Protein AF-A0A964YRZ3-F1 (afdb_monomer_lite)

Sequence (134 aa):
MKTKGIYFLWIICSTSFFFAQTQEEEETFVPKTFASTRIICGHSVETLPERTLDFRIEHRFGDMFGVNGGVQNMFGFDNLADIRIALEYGITKNMMVGFGRSKGTNTPYRSLLDGFLKYRVLSQGKESPISLSA

Structure (mmCIF, N/CA/C/O backbone):
data_AF-A0A964YRZ3-F1
#
_entry.id   AF-A0A964YRZ3-F1
#
loop_
_atom_site.group_PDB
_atom_site.id
_atom_site.type_symbol
_atom_site.label_atom_id
_atom_site.label_alt_id
_atom_site.label_comp_id
_atom_site.label_asym_id
_atom_site.label_entity_id
_atom_site.label_seq_id
_atom_site.pdbx_PDB_ins_code
_atom_site.Cartn_x
_atom_site.Cartn_y
_atom_site.Cartn_z
_atom_site.occupancy
_atom_site.B_iso_or_equiv
_atom_site.auth_seq_id
_atom_site.auth_comp_id
_atom_site.auth_asym_id
_atom_site.auth_atom_id
_atom_site.pdbx_PDB_model_num
ATOM 1 N N . MET A 1 1 ? -53.336 0.059 50.734 1.00 51.25 1 MET A N 1
ATOM 2 C CA . MET A 1 1 ? -52.041 0.635 51.174 1.00 51.25 1 MET A CA 1
ATOM 3 C C . MET A 1 1 ? -50.814 0.122 50.387 1.00 51.25 1 MET A C 1
ATOM 5 O O . MET A 1 1 ? -49.704 0.2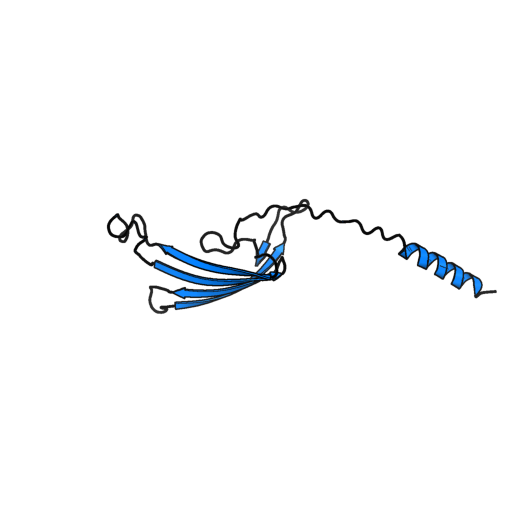95 50.860 1.00 51.25 1 MET A O 1
ATOM 9 N N . LYS A 1 2 ? -50.970 -0.471 49.185 1.00 52.84 2 LYS A N 1
ATOM 10 C CA . LYS A 1 2 ? -49.871 -1.133 48.439 1.00 52.84 2 LYS A CA 1
ATOM 11 C C . LYS A 1 2 ? -49.281 -0.330 47.263 1.00 52.84 2 LYS A C 1
ATOM 13 O O . LYS A 1 2 ? -48.249 -0.711 46.737 1.00 52.84 2 LYS A O 1
ATOM 18 N N . THR A 1 3 ? -49.894 0.781 46.857 1.00 56.62 3 THR A N 1
ATOM 19 C CA . THR A 1 3 ? -49.516 1.513 45.631 1.00 56.62 3 THR A CA 1
ATOM 20 C C . THR A 1 3 ? -48.478 2.619 45.842 1.00 56.62 3 THR A C 1
ATOM 22 O O . THR A 1 3 ? -47.815 3.010 44.891 1.00 56.62 3 THR A O 1
ATOM 25 N N . LYS A 1 4 ? -48.263 3.095 47.078 1.00 53.66 4 LYS A N 1
ATOM 26 C CA . LYS A 1 4 ? -47.321 4.197 47.365 1.00 53.66 4 LYS A CA 1
ATOM 27 C C . LYS A 1 4 ? -45.838 3.791 47.297 1.00 53.66 4 LYS A C 1
ATOM 29 O O . LYS A 1 4 ? -45.004 4.629 46.984 1.00 53.66 4 LYS A O 1
ATOM 34 N N . GLY A 1 5 ? -45.510 2.515 47.526 1.00 57.50 5 GLY A N 1
ATOM 35 C CA . GLY A 1 5 ? -44.127 2.016 47.453 1.00 57.50 5 GLY A CA 1
ATOM 36 C C . GLY A 1 5 ? -43.582 1.888 46.026 1.00 57.50 5 GLY A C 1
ATOM 37 O O . GLY A 1 5 ? -42.378 1.987 45.817 1.00 57.50 5 GLY A O 1
ATOM 38 N N . ILE A 1 6 ? -44.464 1.732 45.033 1.00 63.25 6 ILE A N 1
ATOM 39 C CA . ILE A 1 6 ? -44.067 1.530 43.633 1.00 63.25 6 ILE A CA 1
ATOM 40 C C . ILE A 1 6 ? -43.567 2.828 42.988 1.00 63.25 6 ILE A C 1
ATOM 42 O O . ILE A 1 6 ? -42.582 2.810 42.258 1.00 63.25 6 ILE A O 1
ATOM 46 N N . TYR A 1 7 ? -44.176 3.965 43.335 1.00 61.47 7 TYR A N 1
ATOM 47 C CA . TYR A 1 7 ? -43.728 5.280 42.868 1.00 61.47 7 TYR A CA 1
ATOM 48 C C . TYR A 1 7 ? -42.393 5.690 43.502 1.00 61.47 7 TYR A C 1
ATOM 50 O O . TYR A 1 7 ? -41.564 6.309 42.843 1.00 61.47 7 TYR A O 1
ATOM 58 N N . PHE A 1 8 ? -42.150 5.291 44.754 1.00 63.06 8 PHE A N 1
ATOM 59 C CA . PHE A 1 8 ? -40.880 5.536 45.439 1.00 63.06 8 PHE A CA 1
ATOM 60 C C . PHE A 1 8 ? -39.722 4.744 44.805 1.00 63.06 8 PHE A C 1
ATOM 62 O O . PHE A 1 8 ? -38.642 5.290 44.596 1.00 63.06 8 PHE A O 1
ATOM 69 N N . LEU A 1 9 ? -39.972 3.490 44.406 1.00 59.97 9 LEU A N 1
ATOM 70 C CA . LEU A 1 9 ? -38.997 2.658 43.692 1.00 59.97 9 LEU A CA 1
ATOM 71 C C . LEU A 1 9 ? -38.687 3.198 42.281 1.00 59.97 9 LEU A C 1
ATOM 73 O O . LEU A 1 9 ? -37.545 3.138 41.833 1.00 59.97 9 LEU A O 1
ATOM 77 N N . TRP A 1 10 ? -39.685 3.774 41.601 1.00 60.31 10 TRP A N 1
ATOM 78 C CA . TRP A 1 10 ? -39.511 4.406 40.287 1.00 60.31 10 TRP A CA 1
ATOM 79 C C . TRP A 1 10 ? -38.662 5.684 40.355 1.00 60.31 10 TRP A C 1
ATOM 81 O O . TRP A 1 10 ? -37.799 5.901 39.507 1.00 60.31 10 TRP A O 1
ATOM 91 N N . ILE A 1 11 ? -38.846 6.492 41.404 1.00 63.84 11 ILE A N 1
ATOM 92 C CA . ILE A 1 11 ? -38.055 7.710 41.630 1.00 63.84 11 ILE A CA 1
ATOM 93 C C . ILE A 1 11 ? -36.586 7.363 41.918 1.00 63.84 11 ILE A C 1
ATOM 95 O O . ILE A 1 11 ? -35.698 7.980 41.334 1.00 63.84 11 ILE A O 1
ATOM 99 N N . ILE A 1 12 ? -36.321 6.328 42.724 1.00 61.66 12 ILE A N 1
ATOM 100 C CA . ILE A 1 12 ? -34.955 5.860 43.029 1.00 61.66 12 ILE A CA 1
ATOM 101 C C . ILE A 1 12 ? -34.259 5.264 41.793 1.00 61.66 12 ILE A C 1
ATOM 103 O O . ILE A 1 12 ? -33.060 5.449 41.616 1.00 61.66 12 ILE A O 1
ATOM 107 N N . CYS A 1 13 ? -34.993 4.591 40.904 1.00 55.75 13 CYS A N 1
ATOM 108 C CA . CYS A 1 13 ? -34.421 4.045 39.670 1.00 55.75 13 CYS A CA 1
ATOM 109 C C . CYS A 1 13 ? -34.094 5.147 38.641 1.00 55.75 13 CYS A C 1
ATOM 111 O O . CYS A 1 13 ? -33.109 5.047 37.911 1.00 55.75 13 CYS A O 1
ATOM 113 N N . SER A 1 14 ? -34.875 6.235 38.623 1.00 53.16 14 SER A N 1
ATOM 114 C CA . SER A 1 14 ? -34.648 7.363 37.707 1.00 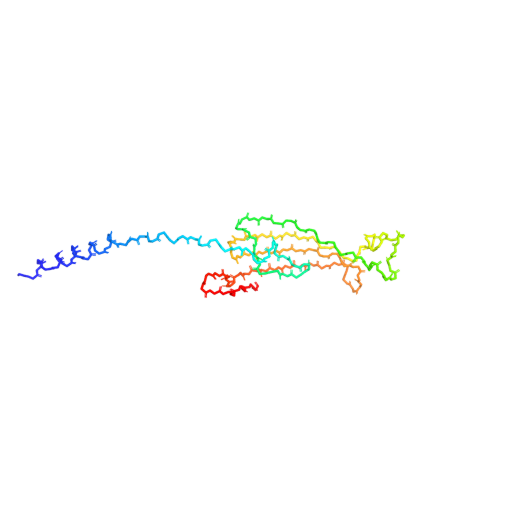53.16 14 SER A CA 1
ATOM 115 C C . SER A 1 14 ? -33.391 8.182 38.035 1.00 53.16 14 SER A C 1
ATOM 117 O O . SER A 1 14 ? -32.731 8.682 37.126 1.00 53.16 14 SER A O 1
ATOM 119 N N . THR A 1 15 ? -33.009 8.283 39.314 1.00 53.34 15 THR A N 1
ATOM 120 C CA . THR A 1 15 ? -31.826 9.049 39.743 1.00 53.34 15 THR A CA 1
ATOM 121 C C . THR A 1 15 ? -30.512 8.300 39.519 1.00 53.34 15 THR A C 1
ATOM 123 O O . THR A 1 15 ? -29.482 8.942 39.324 1.00 53.34 15 THR A O 1
ATOM 126 N N . SER A 1 16 ? -30.531 6.962 39.453 1.00 49.91 16 SER A N 1
ATOM 127 C CA . SER A 1 16 ? -29.352 6.159 39.089 1.00 49.91 16 SER A CA 1
ATOM 128 C C . SER A 1 16 ? -28.961 6.288 37.613 1.00 49.91 16 SER A C 1
ATOM 130 O O . SER A 1 16 ? -27.799 6.081 37.278 1.00 49.91 16 SER A O 1
ATOM 132 N N . PHE A 1 17 ? -29.890 6.680 36.734 1.00 50.06 17 PHE A N 1
ATOM 133 C CA . PHE A 1 17 ? -29.597 6.928 35.317 1.00 50.06 17 PHE A CA 1
ATOM 134 C C . PHE A 1 17 ? -28.893 8.271 35.063 1.00 50.06 17 PHE A C 1
ATOM 136 O O . PHE A 1 17 ? -28.264 8.439 34.023 1.00 50.06 17 PHE A O 1
ATOM 143 N N . PHE A 1 18 ? -28.965 9.218 36.005 1.00 48.50 18 PHE A N 1
ATOM 144 C CA . PHE A 1 18 ? -28.396 10.563 35.849 1.00 48.50 18 PHE A CA 1
ATOM 145 C C . PHE A 1 18 ? -26.918 10.680 36.267 1.00 48.50 18 PHE A C 1
ATOM 147 O O . PHE A 1 18 ? -26.310 11.724 36.052 1.00 48.50 18 PHE A O 1
ATOM 154 N N . PHE A 1 19 ? -26.332 9.619 36.836 1.00 48.25 19 PHE A N 1
ATOM 155 C CA . PHE A 1 19 ? -24.934 9.572 37.293 1.00 48.25 19 PHE A CA 1
ATOM 156 C C . PHE A 1 19 ? -24.045 8.639 36.454 1.00 48.25 19 PHE A C 1
ATOM 158 O O . PHE A 1 19 ? -23.033 8.133 36.934 1.00 48.25 19 PHE A O 1
ATOM 165 N N . ALA A 1 20 ? -24.380 8.423 35.182 1.00 53.31 20 ALA A N 1
ATOM 166 C CA . ALA A 1 20 ? -23.394 7.924 34.233 1.00 53.31 20 ALA A CA 1
ATOM 167 C C . ALA A 1 20 ? -22.447 9.086 33.888 1.00 53.31 20 ALA A C 1
ATOM 169 O O . ALA A 1 20 ? -22.713 9.859 32.971 1.00 53.31 20 ALA A O 1
ATOM 170 N N . GLN A 1 21 ? -21.367 9.259 34.659 1.00 52.41 21 GLN A N 1
ATOM 171 C CA . GLN A 1 21 ? -20.242 10.065 34.190 1.00 52.41 21 GLN A CA 1
ATOM 172 C C . GLN A 1 21 ? -19.724 9.407 32.913 1.00 52.41 21 GLN A C 1
ATOM 174 O O . GLN A 1 21 ? -19.155 8.317 32.959 1.00 52.41 21 GLN A O 1
ATOM 179 N N . THR A 1 22 ? -19.936 10.060 31.775 1.00 49.00 22 THR A N 1
ATOM 180 C CA . THR A 1 22 ? -19.205 9.762 30.549 1.00 49.00 22 THR A CA 1
ATOM 181 C C . THR A 1 22 ? -17.734 10.027 30.860 1.00 49.00 22 THR A C 1
ATOM 183 O O . THR A 1 22 ? -17.317 11.181 30.924 1.00 49.00 22 THR A O 1
ATOM 186 N N . GLN A 1 23 ? -16.960 8.984 31.165 1.00 54.19 23 GLN A N 1
ATOM 187 C CA . GLN A 1 23 ? -15.508 9.102 31.153 1.00 54.19 23 GLN A CA 1
ATOM 188 C C . GLN A 1 23 ? -15.128 9.427 29.711 1.00 54.19 23 GLN A C 1
ATOM 190 O O . GLN A 1 23 ? -15.359 8.620 28.813 1.00 54.19 23 GLN A O 1
ATOM 195 N N . GLU A 1 24 ? -14.604 10.629 29.482 1.00 56.38 24 GLU A N 1
ATOM 196 C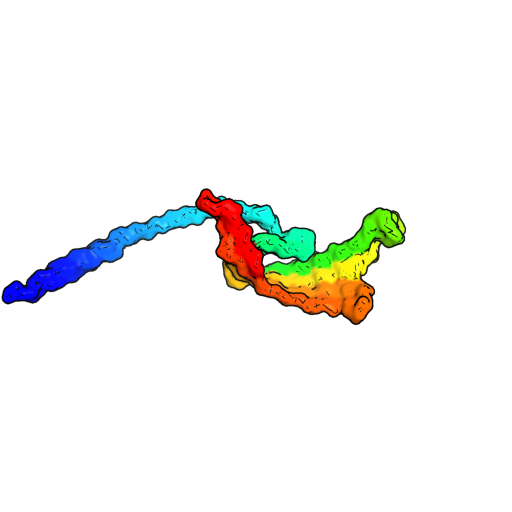 CA . GLU A 1 24 ? -13.846 10.908 28.271 1.00 56.38 24 GLU A CA 1
ATOM 197 C C . GLU A 1 24 ? -12.635 9.972 28.309 1.00 56.38 24 GLU A C 1
ATOM 199 O O . GLU A 1 24 ? -11.682 10.196 29.055 1.00 56.38 24 GLU A O 1
ATOM 204 N N . GLU A 1 25 ? -12.711 8.855 27.583 1.00 59.72 25 GLU A N 1
ATOM 205 C CA . GLU A 1 25 ? -11.523 8.079 27.256 1.00 59.72 25 GLU A CA 1
ATOM 206 C C . GLU A 1 25 ? -10.611 9.012 26.462 1.00 59.72 25 GLU A C 1
ATOM 208 O O . GLU A 1 25 ? -10.872 9.313 25.297 1.00 59.72 25 GLU A O 1
ATOM 213 N N . GLU A 1 26 ? -9.555 9.514 27.105 1.00 57.84 26 GLU A N 1
ATOM 214 C CA . GLU A 1 26 ? -8.437 10.108 26.385 1.00 57.84 26 GLU A CA 1
ATOM 215 C C . GLU A 1 26 ? -7.940 9.049 25.398 1.00 57.84 26 GLU A C 1
ATOM 217 O O . GLU A 1 26 ? -7.342 8.046 25.800 1.00 57.84 26 GLU A O 1
ATOM 222 N N . GLU A 1 27 ? -8.217 9.241 24.103 1.00 59.84 27 GLU A N 1
ATOM 223 C CA . GLU A 1 27 ? -7.655 8.399 23.052 1.00 59.84 27 GLU A CA 1
ATOM 224 C C . GLU A 1 27 ? -6.131 8.513 23.147 1.00 59.84 27 GLU A C 1
ATOM 226 O O . GLU A 1 27 ? -5.517 9.484 22.698 1.00 59.84 27 GLU A O 1
ATOM 231 N N . THR A 1 28 ? -5.500 7.524 23.780 1.00 66.06 28 THR A N 1
ATOM 232 C CA . THR A 1 28 ? -4.048 7.492 23.892 1.00 66.06 28 THR A CA 1
ATOM 233 C C . THR A 1 28 ? -3.477 7.418 22.485 1.00 66.06 28 THR A C 1
ATOM 235 O O . THR A 1 28 ? -3.723 6.447 21.768 1.00 66.06 28 THR A O 1
ATOM 238 N N . PHE A 1 29 ? -2.719 8.438 22.083 1.00 69.31 29 PHE A N 1
ATOM 239 C CA . PHE A 1 29 ? -2.056 8.457 20.787 1.00 69.31 29 PHE A CA 1
ATOM 240 C C . PHE A 1 29 ? -1.061 7.294 20.701 1.00 69.31 29 PHE A C 1
ATOM 242 O O . PHE A 1 29 ? -0.002 7.316 21.331 1.00 69.31 29 PHE A O 1
ATOM 249 N N . VAL A 1 30 ? -1.402 6.270 19.918 1.00 75.81 30 VAL A N 1
ATOM 250 C CA . VAL A 1 30 ? -0.484 5.178 19.589 1.00 75.81 30 VAL A CA 1
ATOM 251 C C . VAL A 1 30 ? 0.155 5.492 18.236 1.00 75.81 30 VAL A C 1
ATOM 253 O O . VAL A 1 30 ? -0.567 5.639 17.244 1.00 75.81 30 VAL A O 1
ATOM 256 N N . PRO A 1 31 ? 1.492 5.613 18.156 1.00 80.50 31 PRO A N 1
ATOM 257 C CA . PRO A 1 31 ? 2.162 5.846 16.886 1.00 80.50 31 PRO A CA 1
ATOM 258 C C . PRO A 1 31 ? 1.985 4.641 15.956 1.00 80.50 31 PRO A C 1
ATOM 260 O O . PRO A 1 31 ? 1.980 3.490 16.393 1.00 80.50 31 PRO A O 1
ATOM 263 N N . LYS A 1 32 ? 1.882 4.910 14.652 1.00 85.75 32 LYS A N 1
ATOM 264 C CA . LYS A 1 32 ? 1.843 3.858 13.631 1.00 85.75 32 LYS A CA 1
ATOM 265 C C . LYS A 1 32 ? 3.150 3.071 13.623 1.00 85.75 32 LYS A C 1
ATOM 267 O O . LYS A 1 32 ? 4.226 3.665 13.705 1.00 85.75 32 LYS A O 1
ATOM 272 N N . THR A 1 33 ? 3.061 1.753 13.455 1.00 90.75 33 THR A N 1
ATOM 273 C CA . THR A 1 33 ? 4.244 0.885 13.344 1.00 90.75 33 THR A CA 1
ATOM 274 C C . THR A 1 33 ? 4.967 1.132 12.023 1.00 90.75 33 THR A C 1
ATOM 276 O O . THR A 1 33 ? 6.196 1.140 11.970 1.00 90.75 33 THR A O 1
ATOM 279 N N . PHE A 1 34 ? 4.206 1.366 10.950 1.00 92.94 34 PHE A N 1
ATOM 280 C CA . PHE A 1 34 ? 4.744 1.673 9.627 1.00 92.94 34 PHE A CA 1
ATOM 281 C C . PHE A 1 34 ? 4.190 2.995 9.098 1.00 92.94 34 PHE A C 1
ATOM 283 O O . PHE A 1 34 ? 3.054 3.377 9.364 1.00 92.94 34 PHE A O 1
ATOM 290 N N . ALA A 1 35 ? 4.980 3.689 8.281 1.00 90.62 35 ALA A N 1
ATOM 291 C CA . ALA A 1 35 ? 4.544 4.939 7.662 1.00 90.62 35 ALA A CA 1
ATOM 292 C C . ALA A 1 35 ? 3.493 4.731 6.549 1.00 90.62 35 ALA A C 1
ATOM 294 O O . ALA A 1 35 ? 2.782 5.667 6.192 1.00 90.62 35 ALA A O 1
ATOM 295 N N . SER A 1 36 ? 3.392 3.520 5.985 1.00 92.56 36 SER A N 1
ATOM 296 C CA . SER A 1 36 ? 2.516 3.207 4.848 1.00 92.56 36 SER A CA 1
ATOM 297 C C . SER A 1 36 ? 1.817 1.852 5.003 1.00 92.56 36 SER A C 1
ATOM 299 O O . SER A 1 36 ? 2.214 1.024 5.824 1.00 92.56 36 SER A O 1
ATOM 301 N N . THR A 1 37 ? 0.798 1.599 4.176 1.00 94.25 37 THR A N 1
ATOM 302 C CA . THR A 1 37 ? 0.038 0.331 4.099 1.00 94.25 37 THR A CA 1
ATOM 303 C C . THR A 1 37 ? 0.825 -0.821 3.460 1.00 94.25 37 THR A C 1
ATOM 305 O O . THR A 1 37 ? 0.355 -1.969 3.437 1.00 94.25 37 THR A O 1
ATOM 308 N N . ARG A 1 38 ? 2.028 -0.517 2.950 1.00 92.44 38 ARG A N 1
ATOM 309 C CA . ARG A 1 38 ? 2.932 -1.414 2.227 1.00 92.44 38 ARG A CA 1
ATOM 310 C C . ARG A 1 38 ? 4.354 -1.350 2.782 1.00 92.44 38 ARG A C 1
ATOM 312 O O . ARG A 1 38 ? 4.827 -0.278 3.154 1.00 92.44 38 ARG A O 1
ATOM 319 N N . ILE A 1 39 ? 5.040 -2.491 2.767 1.00 92.81 39 ILE A N 1
ATOM 320 C CA . ILE A 1 39 ? 6.482 -2.611 3.028 1.00 92.81 39 ILE A CA 1
ATOM 321 C C . ILE A 1 39 ? 7.092 -3.277 1.805 1.00 92.81 39 ILE A C 1
ATOM 323 O O . ILE A 1 39 ? 6.859 -4.464 1.567 1.00 92.81 39 ILE A O 1
ATOM 327 N N . ILE A 1 40 ? 7.855 -2.511 1.024 1.00 87.94 40 ILE A N 1
ATOM 328 C CA . ILE A 1 40 ? 8.368 -2.932 -0.285 1.00 87.94 40 ILE A CA 1
ATOM 329 C C . ILE A 1 40 ? 7.190 -3.338 -1.189 1.00 87.94 40 ILE A C 1
ATOM 331 O O . ILE A 1 40 ? 6.559 -2.472 -1.786 1.00 87.94 40 ILE A O 1
ATOM 335 N N . CYS A 1 41 ? 6.838 -4.625 -1.233 1.00 84.00 41 CYS A N 1
ATOM 336 C CA . CYS A 1 41 ? 5.714 -5.151 -2.013 1.00 84.00 41 CYS A CA 1
ATOM 337 C C . CYS A 1 41 ? 4.662 -5.885 -1.167 1.00 84.00 41 CYS A C 1
ATOM 339 O O . CYS A 1 41 ? 3.623 -6.293 -1.684 1.00 84.00 41 CYS A O 1
ATOM 341 N N . GLY A 1 42 ? 4.930 -6.082 0.124 1.00 89.69 42 GLY A N 1
ATOM 342 C CA . GLY A 1 42 ? 4.024 -6.747 1.055 1.00 89.69 42 GLY A CA 1
ATOM 343 C C . GLY A 1 42 ? 3.053 -5.772 1.712 1.00 89.69 42 GLY A C 1
ATOM 344 O O . GLY A 1 42 ? 3.272 -4.560 1.720 1.00 89.69 42 GLY A O 1
ATOM 345 N N . HIS A 1 43 ? 1.980 -6.304 2.291 1.00 94.06 43 HIS A N 1
ATOM 346 C CA . HIS A 1 43 ? 1.085 -5.534 3.150 1.00 94.06 43 HIS A CA 1
ATOM 347 C C . HIS A 1 43 ? 1.733 -5.295 4.522 1.00 94.06 43 HIS A C 1
ATOM 349 O O . HIS A 1 43 ? 2.295 -6.212 5.112 1.00 94.06 43 HIS A O 1
ATOM 355 N N . SER A 1 44 ? 1.633 -4.067 5.033 1.00 95.19 44 SER A N 1
ATOM 356 C CA . SER A 1 44 ? 1.931 -3.756 6.436 1.00 95.19 44 SER A CA 1
ATOM 357 C C . SER A 1 44 ? 0.701 -3.991 7.325 1.00 95.19 44 SER A C 1
ATOM 359 O O . SER A 1 44 ? -0.392 -4.243 6.810 1.00 95.19 44 SER A O 1
ATOM 361 N N . VAL A 1 45 ? 0.852 -3.829 8.643 1.00 94.88 45 VAL A N 1
ATOM 362 C CA . VAL A 1 45 ? -0.274 -3.857 9.603 1.00 94.88 45 VAL A CA 1
ATOM 363 C C . VAL A 1 45 ? -1.157 -2.602 9.568 1.00 94.88 45 VAL A C 1
ATOM 365 O O . VAL A 1 45 ? -2.182 -2.518 10.245 1.00 94.88 45 VAL A O 1
ATOM 368 N N . GLU A 1 46 ? -0.773 -1.607 8.771 1.00 95.00 46 GLU A N 1
ATOM 369 C CA . GLU A 1 46 ? -1.485 -0.342 8.678 1.00 95.00 46 GLU A CA 1
ATOM 370 C C . GLU A 1 46 ? -2.610 -0.392 7.639 1.00 95.00 46 GLU A C 1
ATOM 372 O O . GLU A 1 46 ? -2.511 -1.035 6.582 1.00 95.00 46 GLU A O 1
ATOM 377 N N . THR A 1 47 ? -3.668 0.360 7.935 1.00 95.75 47 THR A N 1
ATOM 378 C CA . THR A 1 47 ? -4.774 0.663 7.025 1.00 95.75 47 THR A CA 1
ATOM 379 C C . THR A 1 47 ? -4.775 2.147 6.692 1.00 95.75 47 THR A C 1
ATOM 381 O O . THR A 1 47 ? -4.239 2.976 7.438 1.00 95.75 47 THR A O 1
ATOM 384 N N . LEU A 1 48 ? -5.398 2.489 5.567 1.00 95.94 48 LEU A N 1
ATOM 385 C CA . LEU A 1 48 ? -5.667 3.882 5.239 1.00 95.94 48 LEU A CA 1
ATOM 386 C C . LEU A 1 48 ? -6.616 4.510 6.272 1.00 95.94 48 LEU A C 1
ATOM 388 O O . LEU A 1 48 ? -7.451 3.798 6.839 1.00 95.94 48 LEU A O 1
ATOM 392 N N . PRO A 1 49 ? -6.506 5.830 6.512 1.00 93.62 49 PRO A N 1
ATOM 393 C CA . PRO A 1 49 ? -7.519 6.563 7.254 1.00 93.62 49 PRO A CA 1
ATOM 394 C C . PRO A 1 49 ? -8.887 6.434 6.582 1.00 93.62 49 PRO A C 1
ATOM 396 O O . PRO A 1 49 ? -8.993 6.254 5.365 1.00 93.62 49 PRO A O 1
ATOM 399 N N . GLU A 1 50 ? -9.939 6.558 7.384 1.00 95.88 50 GLU A N 1
ATOM 400 C CA . GLU A 1 50 ? -11.309 6.517 6.890 1.00 95.88 50 GLU A CA 1
ATOM 401 C C . GLU A 1 50 ? -11.531 7.537 5.763 1.00 95.88 50 GLU A C 1
ATOM 403 O O . GLU A 1 50 ? -11.057 8.674 5.813 1.00 95.88 50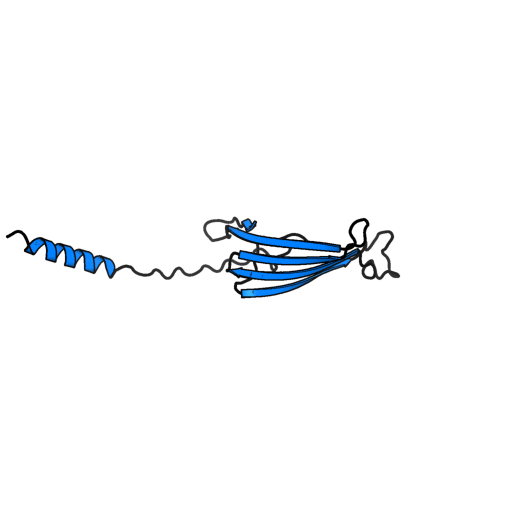 GLU A O 1
ATOM 408 N N . ARG A 1 51 ? -12.241 7.097 4.721 1.00 96.31 51 ARG A N 1
ATOM 409 C CA . ARG A 1 51 ? -12.615 7.867 3.530 1.00 96.31 51 ARG A CA 1
ATOM 410 C C . ARG A 1 51 ? -11.438 8.435 2.735 1.00 96.31 51 ARG A C 1
ATOM 412 O O . ARG A 1 51 ? -11.620 9.366 1.953 1.00 96.31 51 ARG A O 1
ATOM 419 N N . THR A 1 52 ? -10.252 7.849 2.879 1.00 96.56 52 THR A N 1
ATOM 420 C CA . THR A 1 52 ? -9.061 8.221 2.104 1.00 96.56 52 THR A CA 1
ATOM 421 C C . THR A 1 52 ? -8.868 7.289 0.913 1.00 96.56 52 THR A C 1
ATOM 423 O O . THR A 1 52 ? -8.868 6.070 1.079 1.00 96.56 52 THR A O 1
ATOM 426 N N . LEU A 1 53 ? -8.661 7.864 -0.274 1.00 96.62 53 LEU A N 1
ATOM 427 C CA . LEU A 1 53 ? -8.231 7.148 -1.475 1.00 96.62 53 LEU A CA 1
ATOM 428 C C . LEU A 1 53 ? -6.721 7.335 -1.669 1.00 96.62 53 LEU A C 1
ATOM 430 O O . LEU A 1 53 ? -6.246 8.465 -1.742 1.00 96.62 53 LEU A O 1
ATOM 434 N N . ASP A 1 54 ? -5.989 6.234 -1.782 1.00 96.31 54 ASP A N 1
ATOM 435 C CA . ASP A 1 54 ? -4.568 6.194 -2.120 1.00 96.31 54 ASP A CA 1
ATOM 436 C C . ASP A 1 54 ? -4.409 5.652 -3.548 1.00 96.31 54 ASP A C 1
ATOM 438 O O . ASP A 1 54 ? -4.847 4.540 -3.861 1.00 96.31 54 ASP A O 1
ATOM 442 N N . PHE A 1 55 ? -3.808 6.454 -4.428 1.00 96.00 55 PHE A N 1
ATOM 443 C CA . PHE A 1 55 ? -3.431 6.034 -5.774 1.00 96.00 55 PHE A CA 1
ATOM 444 C C . PHE A 1 55 ? -1.943 5.707 -5.796 1.00 96.00 55 PHE A C 1
ATOM 446 O O . PHE A 1 55 ? -1.091 6.581 -5.630 1.00 96.00 55 PHE A O 1
ATOM 453 N N . ARG A 1 56 ? -1.635 4.434 -6.035 1.00 92.88 56 ARG A N 1
ATOM 454 C CA . ARG A 1 56 ? -0.298 3.879 -5.863 1.00 92.88 56 ARG A CA 1
ATOM 455 C C . ARG A 1 56 ? 0.252 3.350 -7.176 1.00 92.88 56 ARG A C 1
ATOM 457 O O . ARG A 1 56 ? -0.386 2.538 -7.844 1.00 92.88 56 ARG A O 1
ATOM 464 N N . ILE A 1 57 ? 1.474 3.761 -7.501 1.00 92.06 57 ILE A N 1
ATOM 465 C CA . ILE A 1 57 ? 2.260 3.212 -8.607 1.00 92.06 57 ILE A CA 1
ATOM 466 C C . ILE A 1 57 ? 3.517 2.579 -8.014 1.00 92.06 57 ILE A C 1
ATOM 468 O O . ILE A 1 57 ? 4.352 3.267 -7.432 1.00 92.06 57 ILE A O 1
ATOM 472 N N . GLU A 1 58 ? 3.643 1.264 -8.151 1.00 90.25 58 GLU A N 1
ATOM 473 C CA . GLU A 1 58 ? 4.824 0.505 -7.748 1.00 90.25 58 GLU A CA 1
ATOM 474 C C . GLU A 1 58 ? 5.617 0.148 -9.001 1.00 90.25 58 GLU A C 1
ATOM 476 O O . GLU A 1 58 ? 5.098 -0.493 -9.916 1.00 90.25 58 GLU A O 1
ATOM 481 N N . HIS A 1 59 ? 6.879 0.559 -9.034 1.00 87.25 59 HIS A N 1
ATOM 482 C CA . HIS A 1 59 ? 7.810 0.221 -10.099 1.00 87.25 59 HIS A CA 1
ATOM 483 C C . HIS A 1 59 ? 8.872 -0.718 -9.532 1.00 87.25 59 HIS A C 1
ATOM 485 O O . HIS A 1 59 ? 9.536 -0.381 -8.550 1.00 87.25 59 HIS A O 1
ATOM 491 N N . ARG A 1 60 ? 9.034 -1.894 -10.141 1.00 84.81 60 ARG A N 1
ATOM 492 C CA . ARG A 1 60 ? 10.138 -2.807 -9.836 1.00 84.81 60 ARG A CA 1
ATOM 493 C C . ARG A 1 60 ? 11.216 -2.659 -10.894 1.00 84.81 60 ARG A C 1
ATOM 495 O O . ARG A 1 60 ? 10.968 -2.927 -12.067 1.00 84.81 60 ARG A O 1
ATOM 502 N N . PHE A 1 61 ? 12.384 -2.213 -10.456 1.00 85.19 61 PHE A N 1
ATOM 503 C CA . PHE A 1 61 ? 13.555 -2.082 -11.310 1.00 85.19 61 PHE A CA 1
ATOM 504 C C . PHE A 1 61 ? 14.273 -3.424 -11.460 1.00 85.19 61 PHE A C 1
ATOM 506 O O . PHE A 1 61 ? 14.133 -4.314 -10.612 1.00 85.19 61 PHE A O 1
ATOM 513 N N . GLY A 1 62 ? 15.012 -3.560 -12.559 1.00 80.25 62 GLY A N 1
ATOM 514 C CA . GLY A 1 62 ? 15.862 -4.713 -12.833 1.00 80.25 62 GLY A CA 1
ATOM 515 C C . GLY A 1 62 ? 17.035 -4.842 -11.859 1.00 80.25 62 GLY A C 1
ATOM 516 O O . GLY A 1 62 ? 17.192 -4.072 -10.910 1.00 80.25 62 GLY A O 1
ATOM 517 N N . ASP A 1 63 ? 17.882 -5.841 -12.091 1.00 83.38 63 ASP A N 1
ATOM 518 C CA . ASP A 1 63 ? 19.059 -6.062 -11.259 1.00 83.38 63 ASP A CA 1
ATOM 519 C C . ASP A 1 63 ? 20.081 -4.918 -11.395 1.00 83.38 63 ASP A C 1
ATOM 521 O O . ASP A 1 63 ? 20.466 -4.502 -12.482 1.00 83.38 63 ASP A O 1
ATOM 525 N N . MET A 1 64 ? 20.567 -4.400 -10.264 1.00 82.12 64 MET A N 1
ATOM 526 C CA . MET A 1 64 ? 21.576 -3.333 -10.296 1.00 82.12 64 MET A CA 1
ATOM 527 C C . MET A 1 64 ? 22.966 -3.856 -10.692 1.00 82.12 64 MET A C 1
ATOM 529 O O . MET A 1 64 ? 23.715 -3.168 -11.388 1.00 82.12 64 MET A O 1
ATOM 533 N N . PHE A 1 65 ? 23.304 -5.074 -10.249 1.00 83.38 65 PHE A N 1
ATOM 534 C CA . PHE A 1 65 ? 24.632 -5.694 -10.383 1.00 83.38 65 PHE A CA 1
ATOM 535 C C . PHE A 1 65 ? 24.636 -6.996 -11.197 1.00 83.38 65 PHE A C 1
ATOM 537 O O . PHE A 1 65 ? 25.638 -7.708 -11.194 1.00 83.38 65 PHE A O 1
ATOM 544 N N . GLY A 1 66 ? 23.522 -7.351 -11.836 1.00 77.62 66 GLY A N 1
ATOM 545 C CA . GLY A 1 66 ? 23.443 -8.564 -12.645 1.00 77.62 66 GLY A CA 1
ATOM 546 C C . GLY A 1 66 ? 23.509 -8.274 -14.141 1.00 77.62 66 GLY A C 1
ATOM 547 O O . GLY A 1 66 ? 24.066 -7.263 -14.569 1.00 77.62 66 GLY A O 1
ATOM 548 N N . VAL A 1 67 ? 22.979 -9.192 -14.946 1.00 78.19 67 VAL A N 1
ATOM 549 C CA . VAL A 1 67 ? 23.169 -9.205 -16.409 1.00 78.19 67 VAL A CA 1
ATOM 550 C C . VAL A 1 67 ? 22.513 -7.995 -17.077 1.00 78.19 67 VAL A C 1
ATOM 552 O O . VAL A 1 67 ? 22.994 -7.528 -18.107 1.00 78.19 67 VAL A O 1
ATOM 555 N N . ASN A 1 68 ? 21.450 -7.462 -16.474 1.00 70.94 68 ASN A N 1
ATOM 556 C CA . ASN A 1 68 ? 20.734 -6.297 -16.972 1.00 70.94 68 ASN A CA 1
ATOM 557 C C . ASN A 1 68 ? 21.127 -4.989 -16.253 1.00 70.94 68 ASN A C 1
ATOM 559 O O . ASN A 1 68 ? 20.517 -3.949 -16.513 1.00 70.94 68 ASN A O 1
ATOM 563 N N . GLY A 1 69 ? 22.158 -5.016 -15.402 1.00 78.62 69 GLY A N 1
ATOM 564 C CA . GLY A 1 69 ? 22.661 -3.864 -14.655 1.00 78.62 69 GLY A CA 1
ATOM 565 C C . GLY A 1 69 ? 23.693 -3.015 -15.409 1.00 78.62 69 GLY A C 1
ATOM 566 O O . GLY A 1 69 ? 23.885 -3.129 -16.618 1.00 78.62 69 GLY A O 1
ATOM 567 N N . GLY A 1 70 ? 24.388 -2.145 -14.669 1.00 82.56 70 GLY A N 1
ATOM 568 C CA . GLY A 1 70 ? 25.461 -1.289 -15.195 1.00 82.56 70 GLY A CA 1
ATOM 569 C C . GLY A 1 70 ? 25.005 0.048 -15.795 1.00 82.56 70 GLY A C 1
ATOM 570 O O . GLY A 1 70 ? 23.821 0.299 -16.000 1.00 82.56 70 GLY A O 1
ATOM 571 N N . VAL A 1 71 ? 25.970 0.936 -16.066 1.00 84.50 71 VAL A N 1
ATOM 572 C CA . VAL A 1 71 ? 25.722 2.344 -16.446 1.00 84.50 71 VAL A CA 1
ATOM 573 C C . VAL A 1 71 ? 24.857 2.477 -17.705 1.00 84.50 71 VAL A C 1
ATOM 575 O O . VAL A 1 71 ? 24.037 3.387 -17.777 1.00 84.50 71 VAL A O 1
ATOM 578 N N . GLN A 1 72 ? 24.998 1.563 -18.672 1.00 84.06 72 GLN A N 1
ATOM 579 C CA . GLN A 1 72 ? 24.237 1.614 -19.926 1.00 84.06 72 GLN A CA 1
ATOM 580 C C . GLN A 1 72 ? 22.734 1.370 -19.739 1.00 84.06 72 GLN A C 1
ATOM 582 O O . GLN A 1 72 ? 21.948 1.995 -20.436 1.00 84.06 72 GLN A O 1
ATOM 587 N N . ASN A 1 73 ? 22.339 0.550 -18.760 1.00 81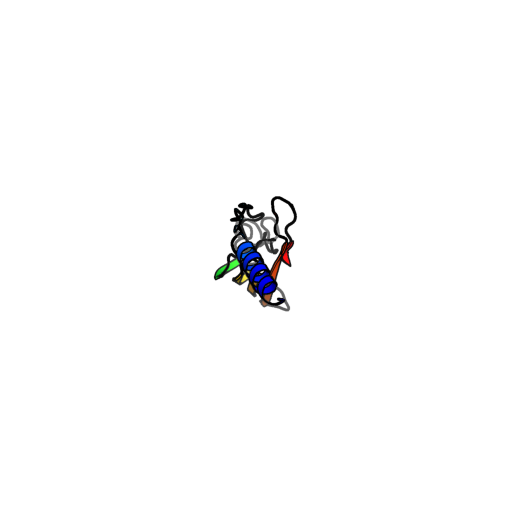.25 73 ASN A N 1
ATOM 588 C CA . ASN A 1 73 ? 20.934 0.305 -18.406 1.00 81.25 73 ASN A CA 1
ATOM 589 C C . ASN A 1 73 ? 20.515 1.108 -17.162 1.00 81.25 73 ASN A C 1
ATOM 591 O O . ASN A 1 73 ? 19.614 0.707 -16.419 1.00 81.25 73 ASN A O 1
ATOM 595 N N . MET A 1 74 ? 21.239 2.196 -16.870 1.00 86.75 74 MET A N 1
ATOM 596 C CA . MET A 1 74 ? 21.078 3.015 -15.668 1.00 86.75 74 MET A CA 1
ATOM 597 C C . MET A 1 74 ? 21.017 2.186 -14.373 1.00 86.75 74 MET A C 1
ATOM 599 O O . MET A 1 74 ? 20.167 2.430 -13.533 1.00 86.75 74 MET A O 1
ATOM 603 N N . PHE A 1 75 ? 21.881 1.184 -14.193 1.00 85.81 75 PHE A N 1
ATOM 604 C CA . PHE A 1 75 ? 21.871 0.275 -13.033 1.00 85.81 75 PHE A CA 1
ATOM 605 C C . PHE A 1 75 ? 20.527 -0.444 -12.821 1.00 85.81 75 PHE A C 1
ATOM 607 O O . PHE A 1 75 ? 20.071 -0.591 -11.691 1.00 85.81 75 PHE A O 1
ATOM 614 N N . GLY A 1 76 ? 19.874 -0.867 -13.904 1.00 80.44 76 GLY A N 1
ATOM 615 C CA . GLY A 1 76 ? 18.603 -1.592 -13.850 1.00 80.44 76 GLY A CA 1
ATOM 616 C C . GLY A 1 76 ? 17.367 -0.690 -13.776 1.00 80.44 76 GLY A C 1
ATOM 617 O O . GLY A 1 76 ? 16.253 -1.205 -13.863 1.00 80.44 76 GLY A O 1
ATOM 618 N N . PHE A 1 77 ? 17.533 0.638 -13.683 1.00 81.94 77 PHE A N 1
ATOM 619 C CA . PHE A 1 77 ? 16.415 1.590 -13.707 1.00 81.94 77 PHE A CA 1
ATOM 620 C C . PHE A 1 77 ? 15.717 1.671 -15.069 1.00 81.94 77 PHE A C 1
ATOM 622 O O . PHE A 1 77 ? 14.518 1.936 -15.116 1.00 81.94 77 PHE A O 1
ATOM 629 N N . ASP A 1 78 ? 16.445 1.428 -16.162 1.00 78.31 78 ASP A N 1
ATOM 630 C CA . ASP A 1 78 ? 15.868 1.414 -17.514 1.00 78.31 78 ASP A CA 1
ATOM 631 C C . ASP A 1 78 ? 15.108 0.104 -17.804 1.00 78.31 78 ASP A C 1
ATOM 633 O O . ASP A 1 78 ? 14.269 0.015 -18.700 1.00 78.31 78 ASP A O 1
ATOM 637 N N . ASN A 1 79 ? 15.358 -0.936 -17.000 1.00 73.75 79 ASN A N 1
ATOM 638 C CA . ASN A 1 79 ? 14.704 -2.224 -17.155 1.00 73.75 79 ASN A CA 1
ATOM 639 C C . ASN A 1 79 ? 13.410 -2.280 -16.331 1.00 73.75 79 ASN A C 1
ATOM 641 O O . ASN A 1 79 ? 13.418 -2.412 -15.105 1.00 73.75 79 ASN A O 1
ATOM 645 N N . LEU A 1 80 ? 12.281 -2.193 -17.034 1.00 66.06 80 LEU A N 1
ATOM 646 C CA . LEU A 1 80 ? 10.930 -2.315 -16.488 1.00 66.06 80 LEU A CA 1
ATOM 647 C C . LEU A 1 80 ? 10.626 -3.781 -16.153 1.00 66.06 80 LEU A C 1
ATOM 649 O O . LEU A 1 80 ? 10.003 -4.476 -16.957 1.00 66.06 80 LEU A O 1
ATOM 653 N N . ALA A 1 81 ? 11.055 -4.256 -14.980 1.00 68.31 81 ALA A N 1
ATOM 654 C CA . ALA A 1 81 ? 10.796 -5.637 -14.581 1.00 68.31 81 ALA A CA 1
ATOM 655 C C . ALA A 1 81 ? 9.286 -5.877 -14.409 1.00 68.31 81 ALA A C 1
ATOM 657 O O . ALA A 1 81 ? 8.746 -6.747 -15.087 1.00 68.31 81 ALA A O 1
ATOM 658 N N . ASP A 1 82 ? 8.600 -5.048 -13.604 1.00 80.38 82 ASP A N 1
ATOM 659 C CA . ASP A 1 82 ? 7.136 -5.045 -13.444 1.00 80.38 82 ASP A CA 1
ATOM 660 C C . ASP A 1 82 ? 6.627 -3.672 -12.951 1.00 80.38 82 ASP A C 1
ATOM 662 O O . ASP A 1 82 ? 7.275 -3.008 -12.137 1.00 80.38 82 ASP A O 1
ATOM 666 N N . ILE A 1 83 ? 5.429 -3.260 -13.388 1.00 88.81 83 ILE A N 1
ATOM 667 C CA . ILE A 1 83 ? 4.725 -2.074 -12.855 1.00 88.81 83 ILE A CA 1
ATOM 668 C C . ILE A 1 83 ? 3.363 -2.491 -12.315 1.00 88.81 83 ILE A C 1
ATOM 670 O O . ILE A 1 83 ? 2.592 -3.124 -13.039 1.00 88.81 83 ILE A O 1
ATOM 674 N N . ARG A 1 84 ? 3.012 -2.045 -11.108 1.00 90.62 84 ARG A N 1
ATOM 675 C CA . ARG A 1 84 ? 1.658 -2.151 -10.556 1.00 90.62 84 ARG A CA 1
ATOM 676 C C . ARG A 1 84 ? 1.043 -0.772 -10.366 1.00 90.62 84 ARG A C 1
ATOM 678 O O . ARG A 1 84 ? 1.656 0.113 -9.784 1.00 90.62 84 ARG A O 1
ATOM 685 N N . ILE A 1 85 ? -0.185 -0.608 -10.844 1.00 93.62 85 ILE A N 1
ATOM 686 C CA . ILE A 1 85 ? -1.013 0.578 -10.615 1.00 93.62 85 ILE A CA 1
ATOM 687 C C . ILE A 1 85 ? -2.204 0.132 -9.779 1.00 93.62 85 ILE A C 1
ATOM 689 O O . ILE A 1 85 ? -2.903 -0.800 -10.177 1.00 93.62 85 ILE A O 1
ATOM 693 N N . ALA A 1 86 ? -2.432 0.774 -8.639 1.00 94.81 86 ALA A N 1
ATOM 694 C CA . ALA A 1 86 ? -3.479 0.394 -7.707 1.00 94.81 86 ALA A CA 1
ATOM 695 C C . ALA A 1 86 ? -4.225 1.592 -7.127 1.00 94.81 86 ALA A C 1
ATOM 697 O O . ALA A 1 86 ? -3.675 2.678 -6.953 1.00 94.81 86 ALA A O 1
ATOM 698 N N . LEU A 1 87 ? -5.490 1.346 -6.810 1.00 97.12 87 LEU A N 1
ATOM 699 C CA . LEU A 1 87 ? -6.359 2.227 -6.052 1.00 97.12 87 LEU A CA 1
ATOM 700 C C . LEU A 1 87 ? -6.718 1.512 -4.755 1.00 97.12 87 LEU A C 1
ATOM 702 O O . LEU A 1 87 ? -7.268 0.409 -4.781 1.00 97.12 87 LEU A O 1
ATOM 706 N N . GLU A 1 88 ? -6.399 2.131 -3.629 1.00 97.25 88 GLU A N 1
ATOM 707 C CA . GLU A 1 88 ? -6.706 1.626 -2.296 1.00 97.25 88 GLU A CA 1
ATOM 708 C C . GLU A 1 88 ? -7.614 2.633 -1.584 1.00 97.25 88 GLU A C 1
ATOM 710 O O . GLU A 1 88 ? -7.373 3.834 -1.636 1.00 97.25 88 GLU A O 1
ATOM 715 N N . TYR A 1 89 ? -8.674 2.167 -0.930 1.00 97.69 89 TYR A N 1
ATOM 716 C CA . TYR A 1 89 ? -9.648 3.022 -0.259 1.00 97.69 89 TYR A CA 1
ATOM 717 C C . TYR A 1 89 ? -9.875 2.575 1.183 1.00 97.69 89 TYR A C 1
ATOM 719 O O . TYR A 1 89 ? -10.214 1.416 1.440 1.00 97.69 89 TYR A O 1
ATOM 727 N N . GLY A 1 90 ? -9.700 3.500 2.127 1.00 97.38 90 GLY A N 1
ATOM 728 C CA . GLY A 1 90 ? -10.036 3.302 3.535 1.00 97.38 90 GLY A CA 1
ATOM 729 C C . GLY A 1 90 ? -11.537 3.441 3.747 1.00 97.38 90 GLY A C 1
ATOM 730 O O . GLY A 1 90 ? -12.068 4.546 3.697 1.00 97.38 90 GLY A O 1
ATOM 731 N N . ILE A 1 91 ? -12.231 2.333 3.997 1.00 97.00 91 ILE A N 1
ATOM 732 C CA . ILE A 1 91 ? -13.673 2.350 4.272 1.00 97.00 91 ILE A CA 1
ATOM 733 C C . ILE A 1 91 ? -13.919 2.850 5.698 1.00 97.00 91 ILE A C 1
ATOM 735 O O . ILE A 1 91 ? -14.780 3.694 5.910 1.00 97.00 91 ILE A O 1
ATOM 739 N N . THR A 1 92 ? -13.141 2.361 6.665 1.00 95.19 92 THR A N 1
ATOM 740 C CA . THR A 1 92 ? -13.180 2.793 8.072 1.00 95.19 92 THR A CA 1
ATOM 741 C C . THR A 1 92 ? -11.759 2.918 8.615 1.00 95.19 92 THR A C 1
ATOM 743 O O . THR A 1 92 ? -10.800 2.526 7.947 1.00 95.19 92 THR A O 1
ATOM 746 N N . LYS A 1 93 ? -11.601 3.377 9.865 1.00 91.69 93 LYS A N 1
ATOM 747 C CA . LYS A 1 93 ? -10.286 3.406 10.531 1.00 91.69 93 LYS A CA 1
ATOM 748 C C . LYS A 1 93 ? -9.573 2.048 10.586 1.00 91.69 93 LYS A C 1
ATOM 750 O O . LYS A 1 93 ? -8.353 2.039 10.715 1.00 91.69 93 LYS A O 1
ATOM 755 N N . ASN A 1 94 ? -10.302 0.931 10.465 1.00 94.44 94 ASN A N 1
ATOM 756 C CA . ASN A 1 94 ? -9.776 -0.438 10.563 1.00 94.44 94 ASN A CA 1
ATOM 757 C C . ASN A 1 94 ? -9.978 -1.281 9.299 1.00 94.44 94 ASN A C 1
ATOM 759 O O . ASN A 1 94 ? -9.500 -2.410 9.258 1.00 94.44 94 ASN A O 1
ATOM 763 N N . MET A 1 95 ? -10.673 -0.777 8.280 1.00 96.44 95 MET A N 1
ATOM 764 C CA . MET A 1 95 ? -11.007 -1.549 7.087 1.00 96.44 95 MET A CA 1
ATOM 765 C C . MET A 1 95 ? -10.648 -0.776 5.831 1.00 96.44 95 MET A C 1
ATOM 767 O O . MET A 1 95 ? -11.026 0.384 5.673 1.00 96.44 95 MET A O 1
ATOM 771 N N . MET A 1 96 ? -9.974 -1.442 4.905 1.00 97.69 96 MET A N 1
ATOM 772 C CA . MET A 1 96 ? -9.688 -0.894 3.590 1.00 97.69 96 MET A CA 1
ATOM 773 C C . MET A 1 96 ? -9.847 -1.959 2.516 1.00 97.69 96 MET A C 1
ATOM 775 O O . MET A 1 96 ? -9.700 -3.152 2.768 1.00 97.69 96 MET A O 1
ATOM 779 N N . VAL A 1 97 ? -10.110 -1.512 1.302 1.00 97.81 97 VAL A N 1
ATOM 780 C CA . VAL A 1 97 ? -10.120 -2.356 0.109 1.00 97.81 97 VAL A CA 1
ATOM 781 C C . VAL A 1 97 ? -9.130 -1.802 -0.889 1.00 97.81 97 VAL A C 1
ATOM 783 O O . VAL A 1 97 ? -8.807 -0.615 -0.861 1.00 97.81 97 VAL A O 1
ATOM 786 N N . GLY A 1 98 ? -8.652 -2.641 -1.790 1.00 96.94 98 GLY A N 1
ATOM 787 C CA . GLY A 1 98 ? -7.853 -2.166 -2.900 1.00 96.94 98 GLY A CA 1
ATOM 788 C C . GLY A 1 98 ? -8.011 -3.028 -4.129 1.00 96.94 98 GLY A C 1
ATOM 789 O O . GLY A 1 98 ? -8.340 -4.210 -4.051 1.00 96.94 98 GLY A O 1
ATOM 790 N N . PHE A 1 99 ? -7.770 -2.399 -5.268 1.00 97.19 99 PHE A N 1
ATOM 791 C CA . PHE A 1 99 ? -7.779 -3.025 -6.574 1.00 97.19 99 PHE A CA 1
ATOM 792 C C . PHE A 1 99 ? -6.573 -2.536 -7.365 1.00 97.19 99 PHE A C 1
ATOM 794 O O . PHE A 1 99 ? -6.227 -1.354 -7.325 1.00 97.19 99 PHE A O 1
ATOM 801 N N . GLY A 1 100 ? -5.922 -3.446 -8.073 1.00 94.38 100 GLY A N 1
ATOM 802 C CA . GLY A 1 100 ? -4.690 -3.185 -8.787 1.00 94.38 100 GLY A CA 1
ATOM 803 C C . GLY A 1 100 ? -4.612 -3.915 -10.114 1.00 94.38 100 GLY A C 1
ATOM 804 O O . GLY A 1 100 ? -5.264 -4.930 -10.359 1.00 94.38 100 GLY A O 1
ATOM 805 N N . ARG A 1 101 ? -3.778 -3.362 -10.989 1.00 91.38 101 ARG A N 1
ATOM 806 C CA . ARG A 1 101 ? -3.329 -3.998 -12.217 1.00 91.38 101 ARG A CA 1
ATOM 807 C C . ARG A 1 101 ? -1.815 -3.999 -12.239 1.00 91.38 101 ARG A C 1
ATOM 809 O O . ARG A 1 101 ? -1.190 -2.938 -12.250 1.00 91.38 101 ARG A O 1
ATOM 816 N N . SER A 1 102 ? -1.247 -5.187 -12.350 1.00 89.88 102 SER A N 1
ATOM 817 C CA . SER A 1 102 ? 0.180 -5.397 -12.548 1.00 89.88 102 SER A CA 1
ATOM 818 C C . SER A 1 102 ? 0.448 -5.744 -14.010 1.00 89.88 102 SER A C 1
ATOM 820 O O . SER A 1 102 ? -0.193 -6.630 -14.578 1.00 89.88 102 SER A O 1
ATOM 822 N N . LYS A 1 103 ? 1.369 -5.029 -14.651 1.00 85.44 103 LYS A N 1
ATOM 823 C CA . LYS A 1 103 ? 1.926 -5.395 -15.954 1.00 85.44 103 LYS A CA 1
ATOM 824 C C . LYS A 1 103 ? 3.085 -6.351 -15.693 1.00 85.44 103 LYS A C 1
ATOM 826 O O . LYS A 1 103 ? 4.056 -5.938 -15.070 1.00 85.44 103 LYS A O 1
ATOM 831 N N . GLY A 1 104 ? 2.936 -7.582 -16.173 1.00 73.25 104 GLY A N 1
ATOM 832 C CA . GLY A 1 104 ? 3.955 -8.620 -16.103 1.00 73.25 104 GLY A CA 1
ATOM 833 C C . GLY A 1 104 ? 4.759 -8.685 -17.396 1.00 73.25 104 GLY A C 1
ATOM 834 O O . GLY A 1 104 ? 4.193 -8.540 -18.485 1.00 73.25 104 GLY A O 1
ATOM 835 N N . THR A 1 105 ? 6.063 -8.925 -17.290 1.00 62.44 105 THR A N 1
ATOM 836 C CA . THR A 1 105 ? 6.951 -9.058 -18.465 1.00 62.44 105 THR A CA 1
ATOM 837 C C . THR A 1 105 ? 7.050 -10.510 -18.977 1.00 62.44 105 THR A C 1
ATOM 839 O O . THR A 1 105 ? 7.490 -10.745 -20.101 1.00 62.44 105 THR A O 1
ATOM 842 N N . ASN A 1 106 ? 6.558 -11.491 -18.208 1.00 65.56 106 ASN A N 1
ATOM 843 C CA . ASN A 1 106 ? 6.728 -12.928 -18.471 1.00 65.56 106 ASN A CA 1
ATOM 844 C C . ASN A 1 106 ? 5.504 -13.618 -19.109 1.00 65.56 106 ASN A C 1
ATOM 846 O O . ASN A 1 106 ? 4.359 -13.191 -18.968 1.00 65.56 106 ASN A O 1
ATOM 850 N N . THR A 1 107 ? 5.744 -14.734 -19.805 1.00 67.19 107 THR A N 1
ATOM 851 C CA . THR A 1 107 ? 4.704 -15.645 -20.320 1.00 67.19 107 THR A CA 1
ATOM 852 C C . THR A 1 107 ? 4.280 -16.643 -19.231 1.00 67.19 107 THR A C 1
ATOM 854 O O . THR A 1 107 ? 5.133 -17.093 -18.469 1.00 67.19 107 THR A O 1
ATOM 857 N N . PRO A 1 108 ? 2.985 -17.011 -19.120 1.00 70.94 108 PRO A N 1
ATOM 858 C CA . PRO A 1 108 ? 1.890 -16.744 -20.061 1.00 70.94 108 PRO A CA 1
ATOM 859 C C . PRO A 1 108 ? 1.116 -15.431 -19.819 1.00 70.94 108 PRO A C 1
ATOM 861 O O . PRO A 1 108 ? 0.371 -15.001 -20.698 1.00 70.94 108 PRO A O 1
ATOM 864 N N . TYR A 1 109 ? 1.278 -14.773 -18.667 1.00 68.25 109 TYR A N 1
ATOM 865 C CA . TYR A 1 109 ? 0.441 -13.633 -18.270 1.00 68.25 109 TYR A CA 1
ATOM 866 C C . TYR A 1 109 ? 1.150 -12.281 -18.447 1.00 68.25 109 TYR A C 1
ATOM 868 O O . TYR A 1 109 ? 1.941 -11.865 -17.608 1.00 68.25 109 TYR A O 1
ATOM 876 N N . ARG A 1 110 ? 0.780 -11.528 -19.495 1.00 78.31 110 ARG A N 1
ATOM 877 C CA . ARG A 1 110 ? 1.251 -10.137 -19.720 1.00 78.31 110 ARG A CA 1
ATOM 878 C C . ARG A 1 110 ? 0.695 -9.121 -18.715 1.00 78.31 110 ARG A C 1
ATOM 880 O O . ARG A 1 110 ? 1.177 -7.991 -18.629 1.00 78.31 110 ARG A O 1
ATOM 887 N N . SER A 1 111 ? -0.364 -9.472 -17.992 1.00 84.69 111 SER A N 1
ATOM 888 C CA . SER A 1 111 ? -0.929 -8.628 -16.943 1.00 84.69 111 SER A CA 1
ATOM 889 C C . SER A 1 111 ? -1.763 -9.437 -15.967 1.00 84.69 111 SER A C 1
ATOM 891 O O . SER A 1 111 ? -2.413 -10.400 -16.370 1.00 84.69 111 SER A O 1
ATOM 893 N N . LEU A 1 112 ? -1.802 -8.980 -14.722 1.00 88.88 112 LEU A N 1
ATOM 894 C CA . LEU A 1 112 ? -2.615 -9.536 -13.652 1.00 88.88 112 LEU A CA 1
ATOM 895 C C . LEU A 1 112 ? -3.480 -8.430 -13.056 1.00 88.88 112 LEU A C 1
ATOM 897 O O . LEU A 1 112 ? -3.027 -7.295 -12.904 1.00 88.88 112 LEU A O 1
ATOM 901 N N . LEU A 1 113 ? -4.726 -8.768 -12.744 1.00 91.69 113 LEU A N 1
ATOM 902 C CA . LEU A 1 113 ? -5.601 -7.935 -11.930 1.00 91.69 113 LEU A CA 1
ATOM 903 C C . LEU A 1 113 ? -5.635 -8.536 -10.532 1.00 91.69 113 LEU A C 1
ATOM 905 O O . LEU A 1 113 ? -5.797 -9.748 -10.390 1.00 91.69 113 LEU A O 1
ATOM 909 N N . ASP A 1 114 ? -5.469 -7.693 -9.523 1.00 92.31 114 ASP A N 1
ATOM 910 C CA . ASP A 1 114 ? -5.481 -8.088 -8.122 1.00 92.31 114 ASP A CA 1
ATOM 911 C C . ASP A 1 114 ? -6.477 -7.241 -7.334 1.00 92.31 114 ASP A C 1
ATOM 913 O O . ASP A 1 114 ? -6.724 -6.077 -7.643 1.00 92.31 114 ASP A O 1
ATOM 917 N N . GLY A 1 115 ? -7.080 -7.847 -6.319 1.00 95.56 115 GLY A N 1
ATOM 918 C CA . GLY A 1 115 ? -7.995 -7.178 -5.410 1.00 95.56 115 GLY A CA 1
ATOM 919 C C . GLY A 1 115 ? -7.822 -7.734 -4.010 1.00 95.56 115 GLY A C 1
ATOM 920 O O . GLY A 1 115 ? -7.522 -8.917 -3.844 1.00 95.56 115 GLY A O 1
ATOM 921 N N . PHE A 1 116 ? -7.990 -6.881 -3.006 1.00 96.19 116 PHE A N 1
ATOM 922 C CA . PHE A 1 116 ? -7.893 -7.290 -1.613 1.00 96.19 116 PHE A CA 1
ATOM 923 C C . PHE A 1 116 ? -8.869 -6.518 -0.728 1.00 96.19 116 PHE A C 1
ATOM 925 O O . PHE A 1 116 ? -9.224 -5.366 -0.992 1.00 96.19 116 PHE A O 1
ATOM 932 N N . LEU A 1 117 ? -9.256 -7.172 0.359 1.00 97.00 117 LEU A N 1
ATOM 933 C CA . LEU A 1 117 ? -9.877 -6.574 1.529 1.00 97.00 117 LEU A CA 1
ATOM 934 C C . LEU A 1 117 ? -8.864 -6.730 2.657 1.00 97.00 117 LEU A C 1
ATOM 936 O O . LEU A 1 117 ? -8.360 -7.832 2.851 1.00 97.00 117 LEU A O 1
ATOM 940 N N . LYS A 1 118 ? -8.562 -5.643 3.365 1.00 97.31 118 LYS A N 1
ATOM 941 C CA . LYS A 1 118 ? -7.724 -5.677 4.559 1.00 97.31 118 LYS A CA 1
ATOM 942 C C . LYS A 1 118 ? -8.515 -5.176 5.757 1.00 97.31 118 LYS A C 1
ATOM 944 O O . LYS A 1 118 ? -9.097 -4.087 5.710 1.00 97.31 118 LYS A O 1
ATOM 949 N N . TYR A 1 119 ? -8.473 -5.933 6.842 1.00 96.94 119 TYR A N 1
ATOM 950 C CA . TYR A 1 119 ? -9.067 -5.577 8.118 1.00 96.94 119 TYR A CA 1
ATOM 951 C C . TYR A 1 119 ? -8.038 -5.664 9.247 1.00 96.94 119 TYR A C 1
ATOM 953 O O . TYR A 1 119 ? -7.364 -6.678 9.429 1.00 96.94 119 TYR A O 1
ATOM 961 N N . ARG A 1 120 ? -7.922 -4.594 10.036 1.00 95.31 120 ARG A N 1
ATOM 962 C CA . ARG A 1 120 ? -7.110 -4.576 11.253 1.00 95.31 120 ARG A CA 1
ATOM 963 C C . ARG A 1 120 ? -7.915 -5.175 12.401 1.00 95.31 120 ARG A C 1
ATOM 965 O O . ARG A 1 120 ? -8.860 -4.560 12.890 1.00 95.31 120 ARG A O 1
ATOM 972 N N . VAL A 1 121 ? -7.520 -6.375 12.815 1.00 93.62 121 VAL A N 1
ATOM 973 C CA . VAL A 1 121 ? -8.166 -7.147 13.883 1.00 93.62 121 VAL A CA 1
ATOM 974 C C . VAL A 1 121 ? -7.703 -6.659 15.251 1.00 93.62 121 VAL A C 1
ATOM 976 O O . VAL A 1 121 ? -8.522 -6.484 16.146 1.00 93.62 121 VAL A O 1
ATOM 979 N N . LEU A 1 122 ? -6.396 -6.431 15.403 1.00 90.88 122 LEU A N 1
ATOM 980 C CA . LEU A 1 122 ? -5.784 -5.982 16.651 1.00 90.88 122 LEU A CA 1
ATOM 981 C C . LEU A 1 122 ? -4.925 -4.752 16.385 1.00 90.88 122 LEU A C 1
ATOM 983 O O . LEU A 1 122 ? -4.178 -4.717 15.407 1.00 90.88 122 LEU A O 1
ATOM 987 N N . SER A 1 123 ? -5.017 -3.776 17.280 1.00 88.25 123 SER A N 1
ATOM 988 C CA . SER A 1 123 ? -4.165 -2.592 17.289 1.00 88.25 123 SER A CA 1
ATOM 989 C C . SER A 1 123 ? -3.287 -2.626 18.527 1.00 88.25 123 SER A C 1
ATOM 991 O O . SER A 1 123 ? -3.764 -2.939 19.619 1.00 88.25 123 SER A O 1
ATOM 993 N N . GLN A 1 124 ? -2.023 -2.250 18.357 1.00 87.69 124 GLN A N 1
ATOM 994 C CA . GLN A 1 124 ? -1.139 -2.004 19.484 1.00 87.69 124 GLN A CA 1
ATOM 995 C C . GLN A 1 124 ? -1.715 -0.883 20.367 1.00 87.69 124 GLN A C 1
ATOM 997 O O . GLN A 1 124 ? -2.297 0.077 19.862 1.00 87.69 124 GLN A O 1
ATOM 1002 N N . GLY A 1 125 ? -1.535 -1.001 21.679 1.00 85.69 125 GLY A N 1
ATOM 1003 C CA . GLY A 1 125 ? -1.945 -0.023 22.681 1.00 85.69 125 GLY A CA 1
ATOM 1004 C C . GLY A 1 125 ? -1.142 -0.164 23.972 1.00 85.69 125 GLY A C 1
ATOM 1005 O O . GLY A 1 125 ? -0.186 -0.936 24.043 1.00 85.69 125 GLY A O 1
ATOM 1006 N N . LYS A 1 126 ? -1.531 0.583 25.011 1.00 78.81 126 LYS A N 1
ATOM 1007 C CA . LYS A 1 126 ? -0.842 0.578 26.315 1.00 78.81 126 LYS A CA 1
ATOM 1008 C C . LYS A 1 126 ? -0.872 -0.796 26.998 1.00 78.81 126 LYS A C 1
ATOM 1010 O O . LYS A 1 126 ? 0.073 -1.154 27.691 1.00 78.81 126 LYS A O 1
ATOM 1015 N N . GLU A 1 127 ? -1.946 -1.551 26.783 1.00 83.19 127 GLU A N 1
ATOM 1016 C CA . GLU A 1 127 ? -2.177 -2.857 27.412 1.00 83.19 127 GLU A CA 1
ATOM 1017 C C . GLU A 1 127 ? -1.696 -4.039 26.559 1.00 83.19 127 GLU A C 1
ATOM 1019 O O . GLU A 1 127 ? -1.354 -5.088 27.099 1.00 83.19 127 GLU A O 1
ATOM 1024 N N . SER A 1 128 ? -1.640 -3.879 25.231 1.00 85.81 128 SER A N 1
ATOM 1025 C CA . SER A 1 128 ? -1.245 -4.940 24.300 1.00 85.81 128 SER A CA 1
ATOM 1026 C C . SER A 1 128 ? -0.237 -4.426 23.271 1.00 85.81 128 SER A C 1
ATOM 1028 O O . SER A 1 128 ? -0.559 -3.516 22.505 1.00 85.81 128 SER A O 1
ATOM 1030 N N . PRO A 1 129 ? 0.964 -5.024 23.174 1.00 88.62 129 PRO A N 1
ATOM 1031 C CA . PRO A 1 129 ? 1.965 -4.620 22.192 1.00 88.62 129 PRO A CA 1
ATOM 1032 C C . PRO A 1 129 ? 1.694 -5.174 20.779 1.00 88.62 129 PRO A C 1
ATOM 1034 O O . PRO A 1 129 ? 2.508 -4.969 19.882 1.00 88.62 129 PRO A O 1
ATOM 1037 N N . ILE A 1 130 ? 0.602 -5.916 20.570 1.00 90.50 130 ILE A N 1
ATOM 1038 C CA . ILE A 1 130 ? 0.380 -6.714 19.357 1.00 90.50 130 ILE A CA 1
ATOM 1039 C C . ILE A 1 130 ? -0.543 -5.976 18.383 1.00 90.50 130 ILE A C 1
ATOM 1041 O O . ILE A 1 130 ? -1.636 -5.553 18.750 1.00 90.50 130 ILE A O 1
ATOM 1045 N N . SER A 1 131 ? -0.128 -5.901 17.118 1.00 92.25 131 SER A N 1
ATOM 1046 C CA . SER A 1 131 ? -0.946 -5.429 15.998 1.00 92.25 131 SER A CA 1
ATOM 1047 C C . SER A 1 131 ? -1.093 -6.542 14.963 1.00 92.25 131 SER A C 1
ATOM 1049 O O . SER A 1 131 ? -0.116 -7.221 14.639 1.00 92.25 131 SER A O 1
ATOM 1051 N N . LEU A 1 132 ? -2.308 -6.751 14.459 1.00 93.06 132 LEU A N 1
ATOM 1052 C CA . LEU A 1 132 ? -2.606 -7.794 13.481 1.00 93.06 132 LEU A CA 1
ATOM 1053 C C . LEU A 1 132 ? -3.639 -7.304 12.471 1.00 93.06 132 LEU A C 1
ATOM 1055 O O . LEU A 1 132 ? -4.720 -6.835 12.835 1.00 93.06 132 LEU A O 1
ATOM 1059 N N . SER A 1 133 ? -3.315 -7.474 11.193 1.00 94.38 133 SER A N 1
ATOM 1060 C CA . SER A 1 133 ? -4.214 -7.226 10.070 1.00 94.38 133 SER A CA 1
ATOM 1061 C C . SER A 1 133 ? -4.244 -8.432 9.142 1.00 94.38 133 SER A C 1
ATOM 1063 O O . SER A 1 133 ? -3.185 -9.010 8.882 1.00 94.38 133 SER A O 1
ATOM 1065 N N . ALA A 1 134 ? -5.424 -8.754 8.623 1.00 91.62 134 ALA A N 1
ATOM 1066 C CA . ALA A 1 134 ? -5.643 -9.772 7.599 1.00 91.62 134 ALA A CA 1
ATOM 1067 C C . ALA A 1 134 ? -6.091 -9.109 6.298 1.00 91.62 134 ALA A C 1
ATOM 1069 O O . ALA A 1 134 ? -6.879 -8.142 6.404 1.00 91.62 134 ALA A O 1
#

Radius of gyration: 27.14 Å; chains: 1; bounding box: 78×28×72 Å

pLDDT: mean 81.23, std 15.21, range [48.25, 97.81]

Secondary structure (DSSP, 8-state):
--SHHHHHHH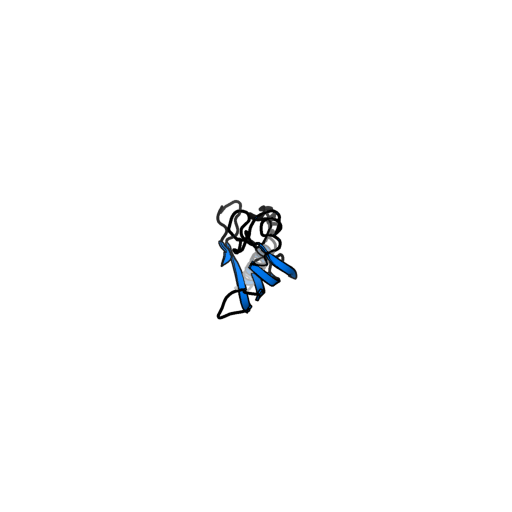HHHHHHGGG----------PPPSSSSSEETTEE-S--PPTT-EEEEEEEEE--SSSTT-SGGGGGGTS-EEEEEEEEEEEEETTEEEEEEEEEE-SSS-SEEEEEEEEEEEE---SS----EE-

Foldseek 3Di:
DPPPVVVVVVVVVVVVVVPPPPPPPPPPDDDDPDPDQDDLHDGDLADDAAFDKDWDKHFDFDAQPDPCHDVVCPSRNVPRQKIKTKIKGHNHRFKIKMKIKMQHPDPPDRIDIDIDIKGWPDDDDPVHNDTDMD